Protein AF-A0A4V1ZYK7-F1 (afdb_monomer_lite)

Foldseek 3Di:
DDDDPPFDKDKAFAPDQLAFKKKFKADPVRDTPDIDTCNRPRMDMDRCVPPDFAKIKMFIAHPVRHTPDIDMDGHD

Radius of gyration: 13.51 Å; chains: 1; bounding box: 28×38×36 Å

Sequence (76 aa):
MAPQPLESVMTVSVTNNTGDAQFIVYDISGKSVHKVQLNGNQQFTINKGRLAAGMYAYKLINRAGKLLASGKLMVR

Structure (mmCIF, N/CA/C/O backbone):
data_AF-A0A4V1ZYK7-F1
#
_entry.id   AF-A0A4V1ZYK7-F1
#
loop_
_atom_site.group_PDB
_atom_site.id
_atom_site.type_symbol
_atom_site.label_atom_id
_atom_site.label_alt_id
_atom_site.label_comp_id
_atom_site.label_asym_id
_atom_site.label_entity_id
_atom_site.label_seq_id
_atom_site.pdbx_PDB_ins_code
_atom_site.Cartn_x
_atom_site.Cartn_y
_atom_site.Cartn_z
_atom_site.occupancy
_atom_site.B_iso_or_equiv
_atom_site.auth_seq_id
_atom_site.auth_comp_id
_atom_site.auth_asym_id
_atom_site.auth_atom_id
_atom_site.pdbx_PDB_model_num
ATOM 1 N N . MET A 1 1 ? -2.028 -28.438 22.558 1.00 47.72 1 MET A N 1
ATOM 2 C CA . MET A 1 1 ? -1.731 -27.724 21.297 1.00 47.72 1 MET A CA 1
ATOM 3 C C . MET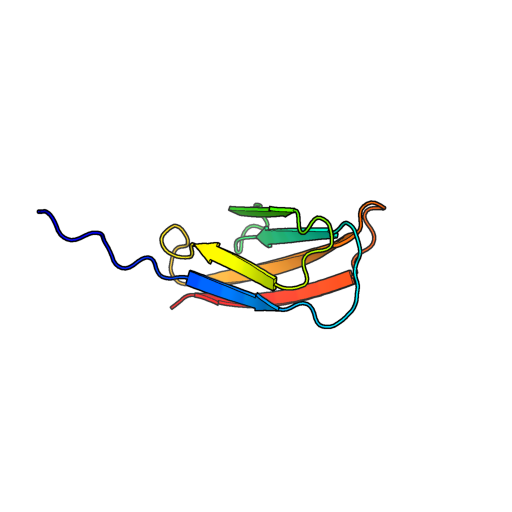 A 1 1 ? -2.768 -26.617 21.187 1.00 47.72 1 MET A C 1
ATOM 5 O O . MET A 1 1 ? -3.945 -26.943 21.149 1.00 47.72 1 MET A O 1
ATOM 9 N N . ALA A 1 2 ? -2.380 -25.346 21.301 1.00 49.59 2 ALA A N 1
ATOM 10 C CA . ALA A 1 2 ? -3.338 -24.238 21.213 1.00 49.59 2 ALA A CA 1
ATOM 11 C C . ALA A 1 2 ? -3.642 -23.928 19.733 1.00 49.59 2 ALA A C 1
ATOM 13 O O . ALA A 1 2 ? -2.726 -24.054 18.915 1.00 49.59 2 ALA A O 1
ATOM 14 N N . PRO A 1 3 ? -4.877 -23.540 19.364 1.00 50.75 3 PRO A N 1
ATOM 15 C CA . PRO A 1 3 ? -5.187 -23.173 17.988 1.00 50.75 3 PRO A CA 1
ATOM 16 C C . PRO A 1 3 ? -4.426 -21.895 17.626 1.00 50.75 3 PRO A C 1
ATOM 18 O O . PRO A 1 3 ? -4.483 -20.912 18.367 1.00 50.75 3 PRO A O 1
ATOM 21 N N . GLN A 1 4 ? -3.717 -21.891 16.497 1.00 53.22 4 GLN A N 1
ATOM 22 C CA . GLN A 1 4 ? -3.211 -20.637 15.945 1.00 53.22 4 GLN A CA 1
ATOM 23 C C . GLN A 1 4 ? -4.394 -19.832 15.381 1.00 53.22 4 GLN A C 1
ATOM 25 O O . GLN A 1 4 ? -5.263 -20.426 14.735 1.00 53.22 4 GLN A O 1
ATOM 30 N N . PRO A 1 5 ? -4.466 -18.509 15.614 1.00 58.16 5 PRO A N 1
ATOM 31 C CA . PRO A 1 5 ? -5.479 -17.666 14.988 1.00 58.16 5 PRO A CA 1
ATOM 32 C C . PRO A 1 5 ? -5.408 -17.809 13.465 1.00 58.16 5 PRO A C 1
ATOM 34 O O . PRO A 1 5 ? -4.313 -17.791 12.905 1.00 58.16 5 PRO A O 1
ATOM 37 N N . LEU A 1 6 ? -6.553 -17.925 12.782 1.00 60.00 6 LEU A N 1
ATOM 38 C CA . LEU A 1 6 ? -6.567 -17.829 11.322 1.00 60.00 6 LEU A CA 1
ATOM 39 C C . LEU A 1 6 ? -6.091 -16.428 10.922 1.00 60.00 6 LEU A C 1
ATOM 41 O O . LEU A 1 6 ? -6.807 -15.442 11.100 1.00 60.00 6 LEU A O 1
ATOM 45 N N . GLU A 1 7 ? -4.875 -16.329 10.387 1.00 66.25 7 GLU A N 1
ATOM 46 C CA . GLU A 1 7 ? -4.376 -15.074 9.841 1.00 66.25 7 GLU A CA 1
ATOM 47 C C . GLU A 1 7 ? -5.163 -14.728 8.570 1.00 66.25 7 GLU A C 1
ATOM 49 O O . GLU A 1 7 ? -5.112 -15.440 7.566 1.00 66.25 7 GLU A O 1
ATOM 54 N N . SER A 1 8 ? -5.906 -13.619 8.594 1.00 76.88 8 SER A N 1
ATOM 55 C CA . SER A 1 8 ? -6.551 -13.098 7.388 1.00 76.88 8 SER A CA 1
ATOM 56 C C . SER A 1 8 ? -5.472 -12.533 6.474 1.00 76.88 8 SER A C 1
ATOM 58 O O . SER A 1 8 ? -4.867 -11.504 6.774 1.00 76.88 8 SER A O 1
ATOM 60 N N . VAL A 1 9 ? -5.209 -13.200 5.354 1.00 81.75 9 VAL A N 1
ATOM 61 C CA . VAL A 1 9 ? -4.183 -12.786 4.392 1.00 81.75 9 VAL A CA 1
ATOM 62 C C . VAL A 1 9 ? -4.794 -12.221 3.112 1.00 81.75 9 VAL A C 1
ATOM 64 O O . VAL A 1 9 ? -5.901 -12.576 2.703 1.00 81.75 9 VAL A O 1
ATOM 67 N N . MET A 1 10 ? -4.102 -11.265 2.493 1.00 83.06 10 MET A N 1
ATOM 68 C CA . MET A 1 10 ? -4.392 -10.758 1.151 1.00 83.06 10 MET A CA 1
ATOM 69 C C . MET A 1 10 ? -3.227 -11.132 0.252 1.00 83.06 10 MET A C 1
ATOM 71 O O . MET A 1 10 ? -2.091 -10.766 0.541 1.00 83.06 10 MET A O 1
ATOM 75 N N . THR A 1 11 ? -3.521 -11.824 -0.841 1.00 85.00 11 THR A N 1
ATOM 76 C CA . THR A 1 11 ? -2.525 -12.101 -1.876 1.00 85.00 11 THR A CA 1
ATOM 77 C C . THR A 1 11 ? -2.581 -10.988 -2.908 1.00 85.00 11 THR A C 1
ATOM 79 O O . THR A 1 11 ? -3.655 -10.667 -3.417 1.00 85.00 11 THR A O 1
ATOM 82 N N . VAL A 1 12 ? -1.431 -10.391 -3.204 1.00 85.38 12 VAL A N 1
ATOM 83 C CA . VAL A 1 12 ? -1.274 -9.386 -4.253 1.00 85.38 12 VAL A CA 1
ATOM 84 C C . VAL A 1 12 ? -0.406 -9.987 -5.348 1.00 85.38 12 VAL A C 1
ATOM 86 O O . VAL A 1 12 ? 0.703 -10.446 -5.078 1.00 85.38 12 VAL A O 1
ATOM 89 N N . SER A 1 13 ? -0.914 -9.962 -6.578 1.00 86.25 13 SER A N 1
ATOM 90 C CA . SER A 1 13 ? -0.191 -10.391 -7.775 1.00 86.25 13 SER A CA 1
ATOM 91 C C . SER A 1 13 ? 0.066 -9.188 -8.676 1.00 86.25 13 SER A C 1
ATOM 93 O O . SER A 1 13 ? -0.845 -8.423 -8.991 1.00 86.25 13 SER A O 1
ATOM 95 N N . VAL A 1 14 ? 1.316 -9.024 -9.088 1.00 84.31 14 VAL A N 1
ATOM 96 C CA . VAL A 1 14 ? 1.792 -7.984 -9.995 1.00 84.31 14 VAL A CA 1
ATOM 97 C C . VAL A 1 14 ? 2.119 -8.660 -11.321 1.00 84.31 14 VAL A C 1
ATOM 99 O O . VAL A 1 14 ? 3.058 -9.441 -11.412 1.00 84.31 14 VAL A O 1
ATOM 102 N N . THR A 1 15 ? 1.306 -8.395 -12.342 1.00 78.31 15 THR A N 1
ATOM 103 C CA . THR A 1 15 ? 1.373 -9.087 -13.641 1.00 78.31 15 THR A CA 1
ATOM 104 C C . THR A 1 15 ? 2.472 -8.570 -14.563 1.00 78.31 15 THR A C 1
ATOM 106 O O . THR A 1 15 ? 2.910 -9.287 -15.456 1.00 78.31 15 THR A O 1
ATOM 109 N N . ASN A 1 16 ? 2.942 -7.341 -14.349 1.00 76.31 16 ASN A N 1
ATOM 110 C CA . ASN A 1 16 ? 4.066 -6.781 -15.091 1.00 76.31 16 ASN A CA 1
ATOM 111 C C . ASN A 1 16 ? 5.356 -6.960 -14.293 1.00 76.31 16 ASN A C 1
ATOM 113 O O . ASN A 1 16 ? 5.362 -6.780 -13.077 1.00 76.31 16 ASN A O 1
ATOM 117 N N . ASN A 1 17 ? 6.470 -7.248 -14.971 1.00 70.56 17 ASN A N 1
ATOM 118 C CA . ASN A 1 17 ? 7.775 -7.250 -14.320 1.00 70.56 17 ASN A CA 1
ATOM 119 C C . ASN A 1 17 ? 8.119 -5.822 -13.869 1.00 70.56 17 ASN A C 1
ATOM 121 O O . ASN A 1 17 ? 8.501 -4.972 -14.672 1.00 70.56 17 ASN A O 1
ATOM 125 N N . THR A 1 18 ? 7.950 -5.549 -12.577 1.00 72.31 18 THR A N 1
ATOM 126 C CA . THR A 1 18 ? 8.238 -4.239 -11.986 1.00 72.31 18 THR A CA 1
ATOM 127 C C . THR A 1 18 ? 9.680 -4.097 -11.510 1.00 72.31 18 THR A C 1
ATOM 129 O O . THR A 1 18 ? 10.051 -3.016 -11.051 1.00 72.31 18 THR A O 1
ATOM 132 N N . GLY A 1 19 ? 10.486 -5.164 -11.592 1.00 83.00 19 GLY A N 1
ATOM 133 C CA . GLY A 1 19 ? 11.794 -5.239 -10.947 1.00 83.00 19 GLY A CA 1
ATOM 134 C C . GLY A 1 19 ? 11.702 -4.964 -9.442 1.00 83.00 19 GLY A C 1
ATOM 135 O O . GLY A 1 19 ? 10.737 -5.353 -8.776 1.00 83.00 19 GLY A O 1
ATOM 136 N N . ASP A 1 20 ? 12.693 -4.251 -8.909 1.00 88.38 20 ASP A N 1
ATOM 137 C CA . ASP A 1 20 ? 12.675 -3.767 -7.530 1.00 88.38 20 ASP A CA 1
ATOM 138 C C . ASP A 1 20 ? 11.587 -2.705 -7.335 1.00 88.38 20 ASP A C 1
ATOM 140 O O . ASP A 1 20 ? 11.711 -1.551 -7.766 1.00 88.38 20 ASP A O 1
ATOM 144 N N . ALA A 1 21 ? 10.530 -3.100 -6.629 1.00 91.62 21 ALA A N 1
ATOM 145 C CA . ALA A 1 21 ? 9.406 -2.249 -6.283 1.00 91.62 21 ALA A CA 1
ATOM 146 C C . ALA A 1 21 ? 9.064 -2.339 -4.793 1.00 91.62 21 ALA A C 1
ATOM 148 O O . ALA A 1 21 ? 9.435 -3.286 -4.097 1.00 91.62 21 ALA A O 1
ATOM 149 N N . GLN A 1 22 ? 8.329 -1.343 -4.319 1.00 93.44 22 GLN A N 1
ATOM 150 C CA . GLN A 1 22 ? 7.789 -1.267 -2.977 1.00 93.44 22 GLN A CA 1
ATOM 151 C C . GLN A 1 22 ? 6.279 -1.063 -3.049 1.00 93.44 22 GLN A C 1
ATOM 153 O O . GLN A 1 22 ? 5.790 -0.129 -3.688 1.00 93.44 22 GLN A O 1
ATOM 158 N N . PHE A 1 23 ? 5.544 -1.930 -2.366 1.00 93.19 23 PHE A N 1
ATOM 159 C CA . PHE A 1 23 ? 4.117 -1.789 -2.143 1.00 93.19 23 PHE A CA 1
ATOM 160 C C . PHE A 1 23 ? 3.877 -1.147 -0.780 1.00 93.19 23 PHE A C 1
ATOM 162 O O . PHE A 1 23 ? 4.412 -1.603 0.229 1.00 93.19 23 PHE A O 1
ATOM 169 N N . ILE A 1 24 ? 3.078 -0.086 -0.743 1.00 94.56 24 ILE A N 1
ATOM 170 C CA . ILE A 1 24 ? 2.796 0.696 0.460 1.00 94.56 24 ILE A CA 1
ATOM 171 C C . ILE A 1 24 ? 1.288 0.806 0.627 1.00 94.56 24 ILE A C 1
ATOM 173 O O . ILE A 1 24 ? 0.598 1.210 -0.307 1.00 94.56 24 ILE A O 1
ATOM 177 N N . VAL A 1 25 ? 0.794 0.503 1.826 1.00 93.81 25 VAL A N 1
ATOM 178 C CA . VAL A 1 25 ? -0.607 0.689 2.221 1.00 93.81 25 VAL A CA 1
ATOM 179 C C . VAL A 1 25 ? -0.706 1.871 3.172 1.00 93.81 25 VAL A C 1
ATOM 181 O O . VAL A 1 25 ? 0.092 1.993 4.106 1.00 93.81 25 VAL A O 1
ATOM 184 N N . TYR A 1 26 ? -1.706 2.711 2.947 1.00 94.88 26 TYR A N 1
ATOM 185 C CA . TYR A 1 26 ? -2.012 3.901 3.723 1.00 94.88 26 TYR A CA 1
ATOM 186 C C . TYR A 1 26 ? -3.422 3.808 4.296 1.00 94.88 26 TYR A C 1
ATOM 188 O O . TYR A 1 26 ? -4.340 3.365 3.601 1.00 94.88 26 TYR A O 1
ATOM 196 N N . ASP A 1 27 ? -3.597 4.244 5.540 1.00 93.38 27 ASP A N 1
ATOM 197 C CA . ASP A 1 27 ? -4.927 4.455 6.112 1.00 93.38 27 ASP A CA 1
ATOM 198 C C . ASP A 1 27 ? -5.597 5.728 5.556 1.00 93.38 27 ASP A C 1
ATOM 200 O O . ASP A 1 27 ? -5.022 6.462 4.747 1.00 93.38 27 ASP A O 1
ATOM 204 N N . ILE A 1 28 ? -6.829 5.998 6.000 1.00 91.56 28 ILE A N 1
ATOM 205 C CA . ILE A 1 28 ? -7.618 7.164 5.572 1.00 91.56 28 ILE A CA 1
ATOM 206 C C . ILE A 1 28 ? -6.974 8.516 5.914 1.00 91.56 28 ILE A C 1
ATOM 208 O O . ILE A 1 28 ? -7.295 9.513 5.273 1.00 91.56 28 ILE A O 1
ATOM 212 N N . SER A 1 29 ? -6.070 8.559 6.897 1.00 93.31 29 SER A N 1
ATOM 213 C CA . SER A 1 29 ? -5.327 9.767 7.270 1.00 93.31 29 SER A CA 1
ATOM 214 C C . SER A 1 29 ? -4.078 9.977 6.407 1.00 93.31 29 SER A C 1
ATOM 216 O O . SER A 1 29 ? -3.403 10.995 6.527 1.00 93.31 29 SER A O 1
ATOM 218 N N . GLY A 1 30 ? -3.759 9.022 5.525 1.00 92.19 30 GLY A N 1
ATOM 219 C CA . GLY A 1 30 ? -2.562 9.044 4.690 1.00 92.19 30 GLY A CA 1
ATOM 220 C C . GLY A 1 30 ? -1.314 8.503 5.390 1.00 92.19 30 GLY A C 1
ATOM 221 O O . GLY A 1 30 ? -0.218 8.585 4.831 1.00 92.19 30 GLY A O 1
ATOM 222 N N . LYS A 1 31 ? -1.442 7.917 6.586 1.00 93.62 31 LYS A N 1
ATOM 223 C CA . LYS A 1 31 ? -0.322 7.295 7.299 1.00 93.62 31 LYS A CA 1
ATOM 224 C C . LYS A 1 31 ? -0.022 5.926 6.697 1.00 93.62 31 LYS A C 1
ATOM 226 O O . LYS A 1 31 ? -0.921 5.112 6.506 1.0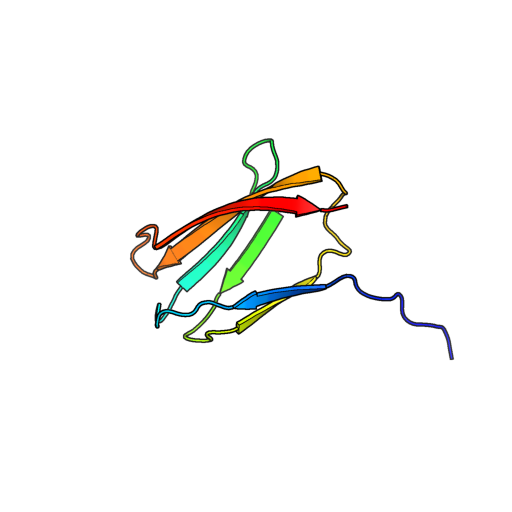0 93.62 31 LYS A O 1
ATOM 231 N N . SER A 1 32 ? 1.254 5.646 6.416 1.00 93.00 32 SER A N 1
ATOM 232 C CA . SER A 1 32 ? 1.660 4.319 5.942 1.00 93.00 32 SER A CA 1
ATOM 233 C C . SER A 1 32 ? 1.536 3.292 7.067 1.00 93.00 32 SER A C 1
ATOM 235 O O . SER A 1 32 ? 2.232 3.406 8.077 1.00 93.00 32 SER A O 1
ATOM 237 N N . VAL A 1 33 ? 0.690 2.286 6.871 1.00 92.50 33 VAL A N 1
ATOM 238 C CA . VAL A 1 33 ? 0.414 1.217 7.845 1.00 92.50 33 VAL A CA 1
ATOM 239 C C . VAL A 1 33 ? 1.073 -0.108 7.470 1.00 92.50 33 VAL A C 1
ATOM 241 O O . VAL A 1 33 ? 1.254 -0.971 8.324 1.00 92.50 33 VAL A O 1
ATOM 244 N N . HIS A 1 34 ? 1.465 -0.271 6.204 1.00 91.12 34 HIS A N 1
ATOM 245 C CA . HIS A 1 34 ? 2.173 -1.459 5.741 1.00 91.12 34 HIS A CA 1
ATOM 246 C C . HIS A 1 34 ? 3.110 -1.134 4.577 1.00 91.12 34 HIS A C 1
ATOM 248 O O . HIS A 1 34 ? 2.792 -0.280 3.746 1.00 91.12 34 HIS A O 1
ATOM 254 N N . LYS A 1 35 ? 4.258 -1.816 4.513 1.00 92.31 35 LYS A N 1
ATOM 255 C CA . LYS A 1 35 ? 5.238 -1.703 3.427 1.00 92.31 35 LYS A CA 1
ATOM 256 C C . LYS A 1 35 ? 5.826 -3.076 3.123 1.00 92.31 35 LYS A C 1
ATOM 258 O O . LYS A 1 35 ? 6.253 -3.765 4.044 1.00 92.31 35 LYS A O 1
ATOM 263 N N . VAL A 1 36 ? 5.883 -3.437 1.846 1.00 91.19 36 VAL A N 1
ATOM 264 C CA . VAL A 1 36 ? 6.505 -4.674 1.360 1.00 91.19 36 VAL A CA 1
ATOM 265 C C . VAL A 1 36 ? 7.461 -4.328 0.234 1.00 91.19 36 VAL A C 1
ATOM 267 O O . VAL A 1 36 ? 7.086 -3.627 -0.705 1.00 91.19 36 VAL A O 1
ATOM 270 N N . GLN A 1 37 ? 8.689 -4.827 0.320 1.00 91.00 37 GLN A N 1
ATOM 271 C CA . GLN A 1 37 ? 9.638 -4.774 -0.784 1.00 91.00 37 GLN A CA 1
ATOM 272 C C . GLN A 1 37 ? 9.447 -6.023 -1.650 1.00 91.00 37 GLN A C 1
ATOM 274 O O . GLN A 1 37 ? 9.475 -7.137 -1.133 1.00 91.00 37 GLN A O 1
ATOM 279 N N . LEU A 1 38 ? 9.233 -5.845 -2.954 1.00 87.94 38 LEU A N 1
ATOM 280 C CA . LEU A 1 38 ? 8.945 -6.955 -3.859 1.00 87.94 38 LEU A CA 1
ATOM 281 C C . LEU A 1 38 ? 10.224 -7.656 -4.335 1.00 87.94 38 LEU A C 1
ATOM 283 O O . LEU A 1 38 ? 10.163 -8.846 -4.590 1.00 87.94 38 LEU A O 1
ATOM 287 N N . ASN A 1 39 ? 11.381 -6.981 -4.408 1.00 85.06 39 ASN A N 1
ATOM 288 C CA . ASN A 1 39 ? 12.665 -7.566 -4.856 1.00 85.06 39 ASN A CA 1
ATOM 289 C C . ASN A 1 39 ? 12.545 -8.414 -6.150 1.00 85.06 39 ASN A C 1
ATOM 291 O O . ASN A 1 39 ? 13.131 -9.489 -6.250 1.00 85.06 39 ASN A O 1
ATOM 295 N N . GLY A 1 40 ? 11.713 -7.986 -7.110 1.00 80.00 40 GLY A N 1
ATOM 296 C CA . GLY A 1 40 ? 11.423 -8.736 -8.341 1.00 80.00 40 GLY A CA 1
ATOM 297 C C . GLY A 1 40 ? 10.351 -9.832 -8.230 1.00 80.00 40 GLY A C 1
ATOM 298 O O . GLY A 1 40 ? 9.961 -10.400 -9.250 1.00 80.00 40 GLY A O 1
ATOM 299 N N . ASN A 1 41 ? 9.820 -10.109 -7.036 1.00 81.44 41 ASN A N 1
ATOM 300 C CA . ASN A 1 41 ? 8.704 -11.032 -6.851 1.00 81.44 41 ASN A CA 1
ATOM 301 C C . ASN A 1 41 ? 7.415 -10.462 -7.449 1.00 81.44 41 ASN A C 1
ATOM 303 O O . ASN A 1 41 ? 7.011 -9.336 -7.163 1.00 81.44 41 ASN A O 1
ATOM 307 N N . GLN A 1 42 ? 6.733 -11.292 -8.232 1.00 83.38 42 GLN A N 1
ATOM 308 C CA . GLN A 1 42 ? 5.449 -10.968 -8.860 1.00 83.38 42 GLN A CA 1
ATOM 309 C C . GLN A 1 42 ? 4.257 -11.274 -7.946 1.00 83.38 42 GLN A C 1
ATOM 311 O O . GLN A 1 42 ? 3.123 -10.941 -8.274 1.00 83.38 42 GLN A O 1
ATOM 316 N N . GLN A 1 43 ? 4.486 -11.909 -6.798 1.00 86.19 43 GLN A N 1
ATOM 317 C CA . GLN A 1 43 ? 3.437 -12.249 -5.850 1.00 86.19 43 GLN A CA 1
ATOM 318 C C . GLN A 1 43 ? 3.946 -12.112 -4.422 1.00 86.19 43 GLN A C 1
ATOM 320 O O . GLN A 1 43 ? 5.067 -12.509 -4.109 1.00 86.19 43 GLN A O 1
ATOM 325 N N . PHE A 1 44 ? 3.112 -11.547 -3.556 1.00 86.25 44 PHE A N 1
ATOM 326 C CA . PHE A 1 44 ? 3.390 -11.442 -2.130 1.00 86.25 44 PHE A CA 1
ATOM 327 C C . PHE A 1 44 ? 2.091 -11.438 -1.327 1.00 86.25 44 PHE A C 1
ATOM 329 O O . PHE A 1 44 ? 1.006 -11.151 -1.841 1.00 86.25 44 PHE A O 1
ATOM 336 N N . THR A 1 45 ? 2.225 -11.746 -0.042 1.00 85.62 45 THR A N 1
ATOM 337 C CA . THR A 1 45 ? 1.101 -11.870 0.881 1.00 85.62 45 THR A CA 1
ATOM 338 C C . THR A 1 45 ? 1.209 -10.816 1.970 1.00 85.62 45 THR A C 1
ATOM 340 O O . THR A 1 45 ? 2.270 -10.616 2.556 1.00 85.62 45 THR A O 1
ATOM 343 N N . ILE A 1 46 ? 0.095 -10.149 2.255 1.00 85.12 46 ILE A N 1
ATOM 344 C CA . ILE A 1 46 ? -0.036 -9.183 3.343 1.00 85.12 46 ILE A CA 1
ATOM 345 C C . ILE A 1 46 ? -0.906 -9.807 4.425 1.00 85.12 46 ILE A C 1
ATOM 347 O O . ILE A 1 46 ? -2.036 -10.218 4.153 1.00 85.12 46 ILE A O 1
ATOM 351 N N . ASN A 1 47 ? -0.411 -9.830 5.660 1.00 80.38 47 ASN A N 1
ATOM 352 C CA . ASN A 1 47 ? -1.230 -10.177 6.815 1.00 80.38 47 ASN A CA 1
ATOM 353 C C . ASN A 1 47 ? -2.153 -8.987 7.151 1.00 80.38 47 ASN A C 1
ATOM 355 O O . ASN A 1 47 ? -1.707 -7.950 7.647 1.00 80.38 47 ASN A O 1
ATOM 359 N N . LYS A 1 48 ? -3.449 -9.140 6.847 1.00 76.62 48 LYS A N 1
ATOM 360 C CA . LYS A 1 48 ? -4.516 -8.179 7.165 1.00 76.62 48 LYS A CA 1
ATOM 361 C C . LYS A 1 48 ? -4.999 -8.292 8.606 1.00 76.62 48 LYS A C 1
ATOM 363 O O . LYS A 1 48 ? -5.725 -7.411 9.036 1.00 76.62 48 LYS A O 1
ATOM 368 N N . GLY A 1 49 ? -4.616 -9.319 9.365 1.00 67.88 49 GLY A N 1
ATOM 369 C CA . GLY A 1 49 ? -5.048 -9.494 10.756 1.00 67.88 49 GLY A CA 1
ATOM 370 C C . GLY A 1 49 ? -4.676 -8.322 11.673 1.00 67.88 49 GLY A C 1
ATOM 371 O O . GLY A 1 49 ? -5.253 -8.171 12.743 1.00 67.88 49 GLY A O 1
ATOM 372 N N . ARG A 1 50 ? -3.738 -7.466 11.244 1.00 71.62 50 ARG A N 1
ATOM 373 C CA . ARG A 1 50 ? -3.364 -6.218 11.931 1.00 71.62 50 ARG A CA 1
ATOM 374 C C . ARG A 1 50 ? -4.001 -4.954 11.341 1.00 71.62 50 ARG A C 1
ATOM 376 O O . ARG A 1 50 ? -3.775 -3.869 11.870 1.00 71.62 50 ARG A O 1
ATOM 383 N N . LEU A 1 51 ? -4.747 -5.064 10.244 1.00 83.25 51 LEU A N 1
ATOM 384 C CA . LEU A 1 51 ? -5.487 -3.958 9.644 1.00 83.25 51 LEU A CA 1
ATOM 385 C C . LEU A 1 51 ? -6.918 -3.981 10.183 1.00 83.25 51 LEU A C 1
ATOM 387 O O . LEU A 1 51 ? -7.592 -5.006 10.126 1.00 83.25 51 LEU A O 1
ATOM 391 N N . ALA A 1 52 ? -7.376 -2.848 10.708 1.00 85.44 52 ALA A N 1
ATOM 392 C CA . ALA A 1 52 ? -8.771 -2.688 11.092 1.00 85.44 52 ALA A CA 1
ATOM 393 C C . ALA A 1 52 ? -9.685 -2.772 9.856 1.00 85.44 52 ALA A C 1
ATOM 395 O O . ALA A 1 52 ? -9.265 -2.494 8.731 1.00 85.44 52 ALA A O 1
ATOM 396 N N . ALA A 1 53 ? -10.955 -3.119 10.063 1.00 87.31 53 ALA A N 1
ATOM 397 C CA . ALA A 1 53 ? -11.952 -3.001 9.007 1.00 87.31 53 ALA A CA 1
ATOM 398 C C . ALA A 1 53 ? -12.069 -1.530 8.570 1.00 87.31 53 ALA A C 1
ATOM 400 O O . ALA A 1 53 ? -12.139 -0.624 9.403 1.00 87.31 53 ALA A O 1
ATOM 401 N N . GLY A 1 54 ? -12.066 -1.282 7.261 1.00 89.25 54 GLY A N 1
ATOM 402 C CA . GLY A 1 54 ? -12.059 0.075 6.728 1.00 89.25 54 GLY A CA 1
ATOM 403 C C . GLY A 1 54 ? -11.465 0.200 5.331 1.00 89.25 54 GLY A C 1
ATOM 404 O O . GLY A 1 54 ? -11.100 -0.779 4.676 1.00 89.25 54 GLY A O 1
ATOM 405 N N . MET A 1 55 ? -11.396 1.443 4.859 1.00 93.00 55 MET A N 1
ATOM 406 C CA . MET A 1 55 ? -10.792 1.777 3.573 1.00 93.00 55 MET A CA 1
ATOM 407 C C . MET A 1 55 ? -9.309 2.092 3.726 1.00 93.00 55 MET A C 1
ATOM 409 O O . MET A 1 55 ? -8.903 2.826 4.624 1.00 93.00 55 MET A O 1
ATOM 413 N N . TYR A 1 56 ? -8.528 1.615 2.768 1.00 94.38 56 TYR A N 1
ATOM 414 C CA . TYR A 1 56 ? -7.109 1.899 2.648 1.00 94.38 56 TYR A CA 1
ATOM 415 C C . TYR A 1 56 ? -6.783 2.284 1.211 1.00 94.38 56 TYR A C 1
ATOM 417 O O . TYR A 1 56 ? -7.448 1.854 0.265 1.00 94.38 56 TYR A O 1
ATOM 425 N N . ALA A 1 57 ? -5.733 3.073 1.038 1.00 95.44 57 ALA A N 1
ATOM 426 C CA . ALA A 1 57 ? -5.125 3.308 -0.262 1.00 95.44 57 ALA A CA 1
ATOM 427 C C . ALA A 1 57 ? -3.841 2.489 -0.376 1.00 95.44 57 ALA A C 1
ATOM 429 O O . ALA A 1 57 ? -3.142 2.292 0.615 1.00 95.44 57 ALA A O 1
ATOM 430 N N . TYR A 1 58 ? -3.493 2.049 -1.579 1.00 94.75 58 TYR A N 1
ATOM 431 C CA . TYR A 1 58 ? -2.182 1.471 -1.839 1.00 94.75 58 TYR A CA 1
ATOM 432 C C . TYR A 1 58 ? -1.456 2.209 -2.957 1.00 94.75 58 TYR A C 1
ATOM 434 O O . TYR A 1 58 ? -2.069 2.797 -3.853 1.00 94.75 58 TYR A O 1
ATOM 442 N N . LYS A 1 59 ? -0.127 2.150 -2.906 1.00 95.44 59 LYS A N 1
ATOM 443 C CA . LYS A 1 59 ? 0.771 2.570 -3.980 1.00 95.44 59 LYS A CA 1
ATOM 444 C C . LYS A 1 59 ? 1.809 1.484 -4.219 1.00 95.44 59 LYS A C 1
ATOM 446 O O . LYS A 1 59 ? 2.321 0.897 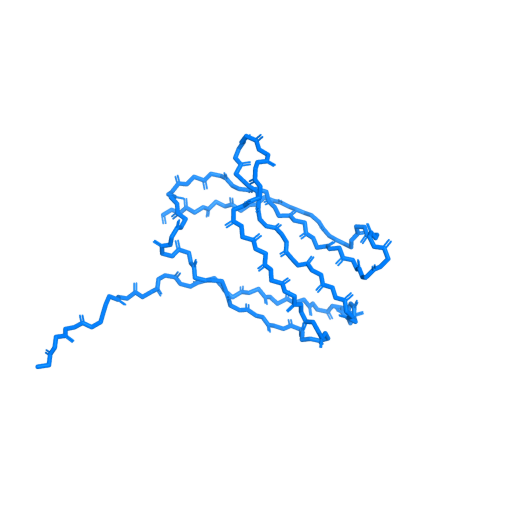-3.272 1.00 95.44 59 LYS A O 1
ATOM 451 N N . LEU A 1 60 ? 2.135 1.263 -5.483 1.00 9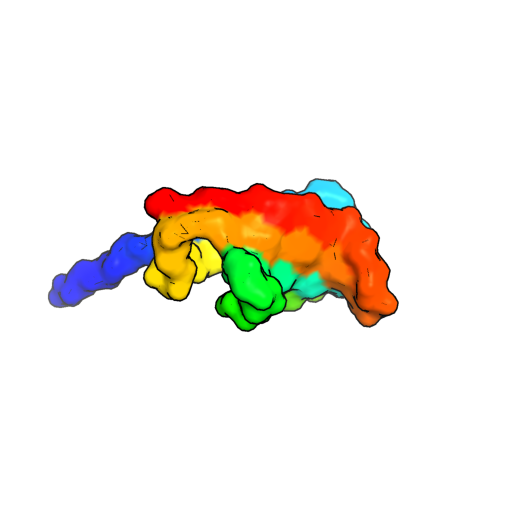3.44 60 LEU A N 1
ATOM 452 C CA . LEU A 1 60 ? 3.284 0.491 -5.924 1.00 93.44 60 LEU A CA 1
ATOM 453 C C . LEU A 1 60 ? 4.264 1.465 -6.570 1.00 93.44 60 LEU A C 1
ATOM 455 O O . LEU A 1 60 ? 3.911 2.137 -7.539 1.00 93.44 60 LEU A O 1
ATOM 459 N N . ILE A 1 61 ? 5.4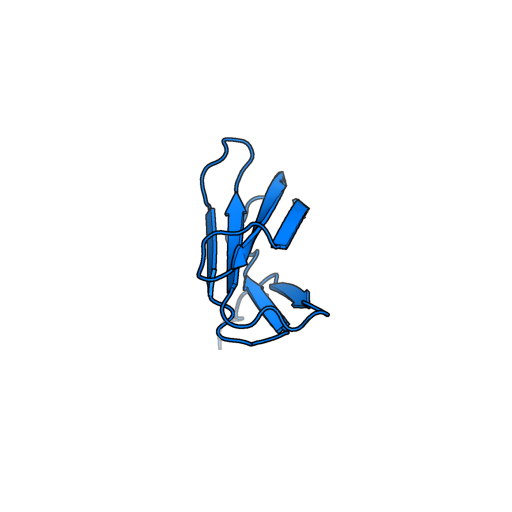69 1.561 -6.026 1.00 94.31 61 ILE A N 1
ATOM 460 C CA . ILE A 1 61 ? 6.524 2.451 -6.520 1.00 94.31 61 ILE A CA 1
ATOM 461 C C . ILE A 1 61 ? 7.758 1.630 -6.890 1.00 94.31 61 ILE A C 1
ATOM 463 O O . ILE A 1 61 ? 8.046 0.639 -6.227 1.00 94.31 61 ILE A O 1
ATOM 467 N N . ASN A 1 62 ? 8.488 2.006 -7.937 1.00 91.75 62 ASN A N 1
ATOM 468 C CA . ASN A 1 62 ? 9.766 1.358 -8.256 1.00 91.75 62 ASN A CA 1
ATOM 469 C C . ASN A 1 62 ? 10.919 1.924 -7.403 1.00 91.75 62 ASN A C 1
ATOM 471 O O . ASN A 1 62 ? 10.745 2.913 -6.688 1.00 91.75 62 ASN A O 1
ATOM 475 N N . ARG A 1 63 ? 12.121 1.342 -7.518 1.00 88.94 63 ARG A N 1
ATOM 476 C CA . ARG A 1 63 ? 13.344 1.834 -6.848 1.00 88.94 63 ARG A CA 1
ATOM 477 C C . ARG A 1 63 ? 13.639 3.322 -7.108 1.00 88.94 63 ARG A C 1
ATOM 479 O O . ARG A 1 63 ? 14.161 3.989 -6.224 1.00 88.94 63 ARG A O 1
ATOM 486 N N . ALA A 1 64 ? 13.288 3.850 -8.282 1.00 90.88 64 ALA A N 1
ATOM 487 C CA 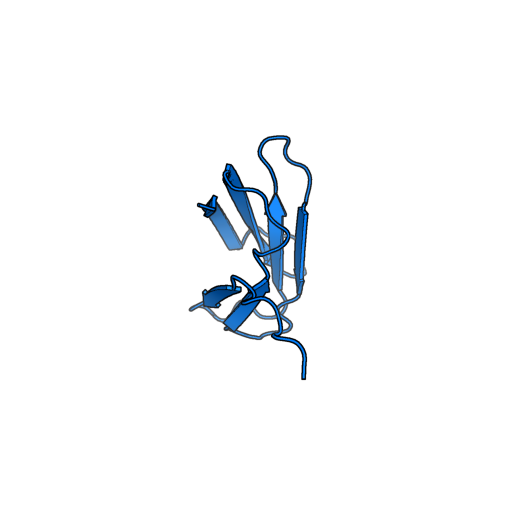. ALA A 1 64 ? 13.470 5.265 -8.625 1.00 90.88 64 ALA A CA 1
ATOM 488 C C . ALA A 1 64 ? 12.386 6.192 -8.031 1.00 90.88 64 ALA A C 1
ATOM 490 O O . ALA A 1 64 ? 12.378 7.386 -8.313 1.00 90.88 64 ALA A O 1
ATOM 491 N N . GLY A 1 65 ? 11.440 5.658 -7.250 1.00 90.44 65 GLY A N 1
ATOM 492 C CA . GLY A 1 65 ? 10.324 6.411 -6.672 1.00 90.44 65 GLY A CA 1
ATOM 493 C C . GLY A 1 65 ? 9.179 6.695 -7.650 1.00 90.44 65 GLY A C 1
ATOM 494 O O . GLY A 1 65 ? 8.216 7.370 -7.285 1.00 90.44 65 GLY A O 1
ATOM 495 N N . LYS A 1 66 ? 9.232 6.169 -8.881 1.00 93.00 66 LYS A N 1
ATOM 496 C CA . LYS A 1 66 ? 8.156 6.322 -9.866 1.00 93.00 66 LYS A CA 1
ATOM 497 C C . LYS A 1 66 ? 6.950 5.493 -9.439 1.00 93.00 66 LYS A C 1
ATOM 499 O O . LYS A 1 66 ? 7.077 4.297 -9.174 1.00 93.00 66 LYS A O 1
ATOM 504 N N . LEU A 1 67 ? 5.774 6.117 -9.442 1.00 93.88 67 LEU A N 1
ATOM 505 C CA . LEU A 1 67 ? 4.505 5.425 -9.243 1.00 93.88 67 LEU A CA 1
ATOM 506 C C . LEU A 1 67 ? 4.238 4.476 -10.418 1.00 93.88 67 LEU A C 1
ATOM 508 O O . LEU A 1 67 ? 4.166 4.906 -11.568 1.00 93.88 67 LEU A O 1
ATOM 512 N N . LEU A 1 68 ? 4.099 3.191 -10.111 1.00 92.00 68 LEU A N 1
ATOM 513 C CA . LEU A 1 68 ? 3.762 2.137 -11.064 1.00 92.00 68 LEU A CA 1
ATOM 514 C C . LEU A 1 68 ? 2.262 1.836 -11.059 1.00 92.00 68 LEU A C 1
ATOM 516 O O . LEU A 1 68 ? 1.677 1.615 -12.113 1.00 92.00 68 LEU A O 1
ATOM 520 N N . ALA A 1 69 ? 1.643 1.834 -9.875 1.00 92.31 69 ALA A N 1
ATOM 521 C CA . ALA A 1 69 ? 0.209 1.632 -9.705 1.00 92.31 69 ALA A CA 1
ATOM 522 C C . ALA A 1 69 ? -0.280 2.248 -8.389 1.00 92.31 69 ALA A C 1
ATOM 524 O O . ALA A 1 69 ? 0.479 2.387 -7.428 1.00 92.31 69 ALA A O 1
ATOM 525 N N . SER A 1 70 ? -1.565 2.571 -8.318 1.00 94.62 70 SER A N 1
ATOM 526 C CA . SER A 1 70 ? -2.239 2.948 -7.078 1.00 94.62 70 SER A CA 1
ATOM 527 C C . SER A 1 70 ? -3.698 2.520 -7.117 1.00 94.62 70 SER A C 1
ATOM 529 O O . SER A 1 70 ? -4.259 2.261 -8.180 1.00 94.62 70 SER A O 1
ATOM 531 N N . GLY A 1 71 ? -4.315 2.433 -5.946 1.00 94.06 71 GLY A N 1
ATOM 532 C CA . GLY A 1 71 ? -5.720 2.076 -5.841 1.00 94.06 71 GLY A CA 1
ATOM 533 C C . GLY A 1 71 ? -6.224 2.148 -4.412 1.00 94.06 71 GLY A C 1
ATOM 534 O O . GLY A 1 71 ? -5.533 2.625 -3.509 1.00 94.06 71 GLY A O 1
ATOM 535 N N . LYS A 1 72 ? -7.452 1.676 -4.219 1.00 92.88 72 LYS A N 1
ATOM 536 C CA . LYS A 1 72 ? -8.099 1.574 -2.912 1.00 92.88 72 LYS A CA 1
ATOM 537 C C . LYS A 1 72 ? -8.433 0.115 -2.633 1.00 92.88 72 LYS A C 1
ATOM 539 O O . LYS A 1 72 ? -8.757 -0.628 -3.555 1.00 92.88 72 LYS A O 1
ATOM 544 N N . LEU A 1 73 ? -8.370 -0.278 -1.370 1.00 88.50 73 LEU A N 1
ATOM 545 C CA . LEU A 1 73 ? -8.804 -1.586 -0.894 1.00 88.50 73 LEU A CA 1
ATOM 546 C C . LEU A 1 73 ? -9.722 -1.405 0.316 1.00 88.50 73 LEU A C 1
ATOM 548 O O . LEU A 1 73 ? -9.544 -0.480 1.109 1.00 88.50 73 LEU A O 1
ATOM 552 N N . MET A 1 74 ? -10.715 -2.280 0.437 1.00 87.75 74 MET A N 1
ATOM 553 C CA . MET A 1 74 ? -11.627 -2.325 1.576 1.00 87.75 74 MET A CA 1
ATOM 554 C C . MET A 1 74 ? -11.340 -3.598 2.369 1.00 87.75 74 MET A C 1
ATOM 556 O O . MET A 1 74 ? -11.437 -4.699 1.826 1.00 87.75 74 MET A O 1
ATOM 560 N N . VAL A 1 75 ? -10.985 -3.442 3.641 1.00 86.69 75 VAL A N 1
ATOM 561 C CA . VAL A 1 75 ? -10.903 -4.543 4.605 1.00 86.69 75 VAL A CA 1
ATOM 562 C C . VAL A 1 75 ? -12.260 -4.645 5.296 1.00 86.69 75 VAL A C 1
ATOM 564 O O . VAL A 1 75 ? -12.809 -3.628 5.723 1.00 86.69 75 VAL A O 1
ATOM 567 N N . ARG A 1 76 ? -12.809 -5.857 5.351 1.00 79.75 76 ARG A N 1
ATOM 568 C CA . ARG A 1 76 ? -14.069 -6.195 6.017 1.00 79.75 76 ARG A CA 1
ATOM 569 C C . ARG A 1 76 ? -13.798 -7.195 7.124 1.00 79.75 76 ARG A C 1
ATOM 571 O O . ARG A 1 76 ? -12.862 -8.005 6.927 1.00 79.75 76 ARG A O 1
#

Secondary structure (DSSP, 8-state):
-PPPP---EEEEE--S---SEEEEEE-TTS-EEEEEE-TT-SEEEEEGGGSPSEEEEEEEEETT--EEEEEEEEE-

pLDDT: mean 84.67, std 11.51, range [47.72, 95.44]